Protein AF-A0A371QRD4-F1 (afdb_monomer)

Structure (mmCIF, N/CA/C/O backbone):
data_AF-A0A371QRD4-F1
#
_entry.id   AF-A0A371QRD4-F1
#
loop_
_atom_site.group_PDB
_atom_site.id
_atom_site.type_symbol
_atom_site.label_atom_id
_atom_site.label_alt_id
_atom_site.label_comp_id
_atom_site.label_asym_id
_atom_site.label_entity_id
_atom_site.label_seq_id
_atom_site.pdbx_PDB_ins_code
_atom_site.Cartn_x
_atom_site.Cartn_y
_atom_site.Cartn_z
_atom_site.occupancy
_atom_site.B_iso_or_equiv
_atom_site.auth_seq_id
_atom_site.auth_comp_id
_atom_site.auth_asym_id
_atom_site.auth_atom_id
_atom_site.pdbx_PDB_model_num
ATOM 1 N N . MET A 1 1 ? 21.945 -6.030 -20.773 1.00 72.00 1 MET A N 1
ATOM 2 C CA . MET A 1 1 ? 20.749 -6.867 -20.997 1.00 72.00 1 MET A CA 1
ATOM 3 C C . MET A 1 1 ? 20.596 -7.036 -22.496 1.00 72.00 1 MET A C 1
ATOM 5 O O . MET A 1 1 ? 20.700 -6.030 -23.189 1.00 72.00 1 MET A O 1
ATOM 9 N N . ASN A 1 2 ? 20.490 -8.262 -23.012 1.00 86.88 2 ASN A N 1
ATOM 10 C CA . ASN A 1 2 ? 20.326 -8.454 -24.458 1.00 86.88 2 ASN A CA 1
ATOM 11 C C . ASN A 1 2 ? 18.841 -8.265 -24.857 1.00 86.88 2 ASN A C 1
ATOM 13 O O . ASN A 1 2 ? 17.959 -8.177 -23.997 1.00 86.88 2 ASN A O 1
ATOM 17 N N . LYS A 1 3 ? 18.553 -8.174 -26.162 1.00 85.31 3 LYS A N 1
ATOM 18 C CA . LYS A 1 3 ? 17.186 -7.951 -26.671 1.00 85.31 3 LYS A CA 1
ATOM 19 C C . LYS A 1 3 ? 16.201 -9.031 -26.198 1.00 85.31 3 LYS A C 1
ATOM 21 O O . LYS A 1 3 ? 15.113 -8.702 -25.741 1.00 85.31 3 LYS A O 1
ATOM 26 N N . ARG A 1 4 ? 16.622 -10.298 -26.223 1.00 89.94 4 ARG A N 1
ATOM 27 C CA . ARG A 1 4 ? 15.812 -11.450 -25.804 1.00 89.94 4 ARG A CA 1
ATOM 28 C C . ARG A 1 4 ? 15.447 -11.393 -24.318 1.00 89.94 4 ARG A C 1
ATOM 30 O O . ARG A 1 4 ? 14.310 -11.674 -23.961 1.00 89.94 4 ARG A O 1
ATOM 37 N N . ASP A 1 5 ? 16.388 -11.013 -23.455 1.00 89.00 5 ASP A N 1
ATOM 38 C CA . ASP A 1 5 ? 16.132 -10.854 -22.017 1.00 89.00 5 ASP A CA 1
ATOM 39 C C . ASP A 1 5 ? 15.062 -9.781 -21.774 1.00 89.00 5 ASP A C 1
ATOM 41 O O . ASP A 1 5 ? 14.156 -9.967 -20.965 1.00 89.00 5 ASP A O 1
ATOM 45 N N . THR A 1 6 ? 15.145 -8.677 -22.521 1.00 86.62 6 THR A N 1
ATOM 46 C CA . THR A 1 6 ? 14.192 -7.562 -22.435 1.00 86.62 6 THR A CA 1
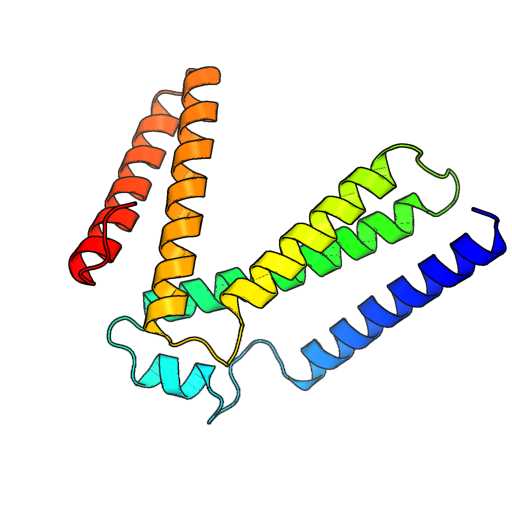ATOM 47 C C . THR A 1 6 ? 12.793 -8.000 -22.871 1.00 86.62 6 THR A C 1
ATOM 49 O O . THR A 1 6 ? 11.821 -7.731 -22.171 1.00 86.62 6 THR A O 1
ATOM 52 N N . GLU A 1 7 ? 12.688 -8.734 -23.981 1.00 90.44 7 GLU A N 1
ATOM 53 C CA . GLU A 1 7 ? 11.423 -9.293 -24.479 1.00 90.44 7 GLU A CA 1
ATOM 54 C C . GLU A 1 7 ? 10.793 -10.271 -23.477 1.00 90.44 7 GLU A C 1
ATOM 56 O O . GLU A 1 7 ? 9.594 -10.193 -23.207 1.00 90.44 7 GLU A O 1
ATOM 61 N N . ASN A 1 8 ? 11.601 -11.141 -22.862 1.00 93.00 8 ASN A N 1
ATOM 62 C CA . ASN A 1 8 ? 11.132 -12.067 -21.830 1.00 93.00 8 ASN A CA 1
ATOM 63 C C . ASN A 1 8 ? 10.593 -11.327 -20.598 1.00 93.00 8 ASN A C 1
ATOM 65 O O . ASN A 1 8 ? 9.547 -11.698 -20.068 1.00 93.00 8 ASN A O 1
ATOM 69 N N . ILE A 1 9 ? 11.292 -10.279 -20.145 1.00 91.19 9 ILE A N 1
ATOM 70 C CA . ILE A 1 9 ? 10.862 -9.459 -19.005 1.00 91.19 9 ILE A CA 1
ATOM 71 C C . ILE A 1 9 ? 9.545 -8.755 -19.325 1.00 91.19 9 ILE A C 1
ATOM 73 O O . ILE A 1 9 ? 8.613 -8.823 -18.529 1.00 91.19 9 ILE A O 1
ATOM 77 N N . VAL A 1 10 ? 9.442 -8.118 -20.494 1.00 92.00 10 VAL A N 1
ATOM 78 C CA . VAL A 1 10 ? 8.215 -7.433 -20.926 1.00 92.00 10 VAL A CA 1
ATOM 79 C C . VAL A 1 10 ? 7.040 -8.409 -20.980 1.00 92.00 10 VAL A C 1
ATOM 81 O O . VAL A 1 10 ? 5.998 -8.118 -20.401 1.00 92.00 10 VAL A O 1
ATOM 84 N N . SER A 1 11 ? 7.223 -9.588 -21.578 1.00 93.94 11 SER A N 1
ATOM 85 C CA . SER A 1 11 ? 6.173 -10.609 -21.646 1.00 93.94 11 SER A CA 1
ATOM 86 C C . SER A 1 11 ? 5.754 -11.114 -20.261 1.00 93.94 11 SER A C 1
ATOM 88 O O . SER A 1 11 ? 4.563 -11.281 -19.996 1.00 93.94 11 SER A O 1
ATOM 90 N N . ALA A 1 12 ? 6.709 -11.318 -19.347 1.00 93.75 12 ALA A N 1
ATOM 91 C CA . ALA A 1 12 ? 6.409 -11.721 -17.975 1.00 93.75 12 ALA A CA 1
ATOM 92 C C . ALA A 1 12 ? 5.608 -10.647 -17.221 1.00 93.75 12 ALA A C 1
ATOM 94 O O . ALA A 1 12 ? 4.682 -10.977 -16.480 1.00 93.75 12 ALA A O 1
ATOM 95 N N . ILE A 1 13 ? 5.943 -9.371 -17.431 1.00 93.00 13 ILE A N 1
ATOM 96 C CA . ILE A 1 13 ? 5.229 -8.237 -16.842 1.00 93.00 13 ILE A CA 1
ATOM 97 C C . ILE A 1 13 ? 3.800 -8.149 -17.382 1.00 93.00 13 ILE A C 1
ATOM 99 O O . ILE A 1 13 ? 2.865 -8.031 -16.596 1.00 93.00 13 ILE A O 1
ATOM 103 N N . GLU A 1 14 ? 3.627 -8.221 -18.700 1.00 92.06 14 GLU A N 1
ATOM 104 C CA . GLU A 1 14 ? 2.309 -8.165 -19.344 1.00 92.06 14 GLU A CA 1
ATOM 105 C C . GLU A 1 14 ? 1.413 -9.310 -18.853 1.00 92.06 14 GLU A C 1
ATOM 107 O O . GLU A 1 14 ? 0.300 -9.066 -18.401 1.00 92.06 14 GLU A O 1
ATOM 112 N N . ASN A 1 15 ? 1.946 -10.533 -18.776 1.00 94.19 15 ASN A N 1
ATOM 113 C CA . ASN A 1 15 ? 1.232 -11.687 -18.222 1.00 94.19 15 ASN A CA 1
ATOM 114 C C . ASN A 1 15 ? 0.833 -11.483 -16.748 1.00 94.19 15 ASN A C 1
ATOM 116 O O . ASN A 1 15 ? -0.275 -11.832 -16.344 1.00 94.19 15 ASN A O 1
ATOM 120 N N . LEU A 1 16 ? 1.719 -10.903 -15.930 1.00 91.00 16 LEU A N 1
ATOM 121 C CA . LEU A 1 16 ? 1.404 -10.594 -14.535 1.00 91.00 16 LEU A CA 1
ATOM 122 C C . LEU A 1 16 ? 0.272 -9.561 -14.423 1.00 91.00 16 LEU A C 1
ATOM 124 O O . LEU A 1 16 ? -0.607 -9.723 -13.575 1.00 91.00 16 LEU A O 1
ATOM 128 N N . ILE A 1 17 ? 0.278 -8.528 -15.269 1.00 90.25 17 ILE A N 1
ATOM 129 C CA . ILE A 1 17 ? -0.778 -7.508 -15.319 1.00 90.25 17 ILE A CA 1
ATOM 130 C C . ILE A 1 17 ? -2.111 -8.151 -15.715 1.00 90.25 17 ILE A C 1
ATOM 132 O O . ILE A 1 17 ? -3.098 -7.979 -14.999 1.00 90.25 17 ILE A O 1
ATOM 136 N N . ASP A 1 18 ? -2.124 -8.948 -16.784 1.00 91.06 18 ASP A N 1
ATOM 137 C CA . ASP A 1 18 ? -3.331 -9.611 -17.285 1.00 91.06 18 ASP A CA 1
ATOM 138 C C . ASP A 1 18 ? -3.945 -10.530 -16.220 1.00 91.06 18 ASP A C 1
ATOM 140 O O . ASP A 1 18 ? -5.121 -10.398 -15.875 1.00 91.06 18 ASP A O 1
ATOM 144 N N . LYS A 1 19 ? -3.128 -11.390 -15.597 1.00 91.31 19 LYS A N 1
ATOM 145 C CA . LYS A 1 19 ? -3.578 -12.286 -14.517 1.00 91.31 19 LYS A CA 1
ATOM 146 C C . LYS A 1 19 ? -4.065 -11.542 -13.279 1.00 91.31 19 LYS A C 1
ATOM 148 O O . LYS A 1 19 ? -4.985 -12.004 -12.604 1.00 91.31 19 LYS A O 1
ATOM 153 N N . SER A 1 20 ? -3.456 -10.401 -12.961 1.00 87.44 20 SER A N 1
ATOM 154 C CA . SER A 1 20 ? -3.921 -9.555 -11.858 1.00 87.44 20 SER A CA 1
ATOM 155 C C . SER A 1 20 ? -5.303 -8.978 -12.172 1.00 87.44 20 SER A C 1
ATOM 157 O O . SER A 1 20 ? -6.189 -9.010 -11.318 1.00 87.44 20 SER A O 1
ATOM 159 N N . GLY A 1 21 ? -5.519 -8.532 -13.414 1.00 88.12 21 GLY A N 1
ATOM 160 C CA . GLY A 1 21 ? -6.820 -8.077 -13.903 1.00 88.12 21 GLY A CA 1
ATOM 161 C C . GLY A 1 21 ? -7.888 -9.172 -13.856 1.00 88.12 21 GLY A C 1
ATOM 162 O O . GLY A 1 21 ? -8.990 -8.934 -13.363 1.00 88.12 21 GLY A O 1
ATOM 163 N N . GLU A 1 22 ? -7.563 -10.392 -14.289 1.00 91.38 22 GLU A N 1
ATOM 164 C CA . GLU A 1 22 ? -8.457 -11.553 -14.180 1.00 91.38 22 GLU A CA 1
ATOM 165 C C . GLU A 1 22 ? -8.870 -11.820 -12.729 1.00 91.38 22 GLU A C 1
ATOM 167 O O . GLU A 1 22 ? -10.056 -11.977 -12.435 1.00 91.38 22 GLU A O 1
ATOM 172 N N . LEU A 1 23 ? -7.909 -11.816 -11.801 1.00 87.00 23 LEU A N 1
ATOM 173 C CA . LEU A 1 23 ? -8.176 -12.061 -10.386 1.00 87.00 23 LEU A CA 1
ATOM 174 C C . LEU A 1 23 ? -9.091 -10.985 -9.785 1.00 87.00 23 LEU A C 1
ATOM 176 O O . LEU A 1 23 ? -10.042 -11.316 -9.070 1.00 87.00 23 LEU A O 1
ATOM 180 N N . ILE A 1 24 ? -8.856 -9.711 -10.111 1.00 86.12 24 ILE A N 1
ATOM 181 C CA . ILE A 1 24 ? -9.716 -8.597 -9.685 1.00 86.12 24 ILE A CA 1
ATOM 182 C C . ILE A 1 24 ? -11.130 -8.761 -10.257 1.00 86.12 24 ILE A C 1
ATOM 184 O O . ILE A 1 24 ? -12.106 -8.625 -9.520 1.00 86.12 24 ILE A O 1
ATOM 188 N N . ASN A 1 25 ? -11.261 -9.128 -11.534 1.00 88.19 25 ASN A N 1
ATOM 189 C CA . ASN A 1 25 ? -12.560 -9.334 -12.177 1.00 88.19 25 ASN A CA 1
ATOM 190 C C . ASN A 1 25 ? -13.345 -10.508 -11.565 1.00 88.19 25 ASN A C 1
ATOM 192 O O . ASN A 1 25 ? -14.559 -10.412 -11.396 1.00 88.19 25 ASN A O 1
ATOM 196 N N . ILE A 1 26 ? -12.669 -11.601 -11.190 1.00 89.25 26 ILE A N 1
ATOM 197 C CA . ILE A 1 26 ? -13.299 -12.781 -10.570 1.00 89.25 26 ILE A CA 1
ATOM 198 C C . ILE A 1 26 ? -13.784 -12.481 -9.146 1.00 89.25 26 ILE A C 1
ATOM 200 O O . ILE A 1 26 ? -14.816 -12.998 -8.704 1.00 89.25 26 ILE A O 1
ATOM 204 N N . HIS A 1 27 ? -13.019 -11.704 -8.379 1.00 85.50 27 HIS A N 1
ATOM 205 C CA . HIS A 1 27 ? -13.306 -11.479 -6.962 1.00 85.50 27 HIS A CA 1
ATOM 206 C C . HIS A 1 27 ? -14.101 -10.198 -6.688 1.00 85.50 27 HIS A C 1
ATOM 208 O O . HIS A 1 27 ? -14.769 -10.133 -5.655 1.00 85.50 27 HIS A O 1
ATOM 214 N N . GLY A 1 28 ? -14.096 -9.243 -7.619 1.00 84.69 28 GLY A N 1
ATOM 215 C CA . GLY A 1 28 ? -14.707 -7.930 -7.463 1.00 84.69 28 GLY A CA 1
ATOM 216 C C . GLY A 1 28 ? -13.960 -7.037 -6.467 1.00 84.69 28 GLY A C 1
ATOM 217 O O . GLY A 1 28 ? -12.953 -7.416 -5.874 1.00 84.69 28 GLY A O 1
ATOM 218 N N . VAL A 1 29 ? -14.486 -5.827 -6.272 1.00 78.31 29 VAL A N 1
ATOM 219 C CA . VAL A 1 29 ? -13.912 -4.802 -5.374 1.00 78.31 29 VAL A CA 1
ATOM 220 C C . VAL A 1 29 ? -14.407 -4.894 -3.928 1.00 78.31 29 VAL A C 1
ATOM 222 O O . VAL A 1 29 ? -13.860 -4.247 -3.039 1.00 78.31 29 VAL A O 1
ATOM 225 N N . ASN A 1 30 ? -15.456 -5.677 -3.679 1.00 83.44 30 ASN A N 1
ATOM 226 C CA . ASN A 1 30 ? -16.066 -5.790 -2.359 1.00 83.44 30 ASN A CA 1
ATOM 227 C C . ASN A 1 30 ? -15.558 -7.029 -1.622 1.00 83.44 30 ASN A C 1
ATOM 229 O O . ASN A 1 30 ? -15.370 -8.091 -2.214 1.00 83.44 30 ASN A O 1
ATOM 233 N N . SER A 1 31 ? -15.411 -6.906 -0.302 1.00 85.81 31 SER A N 1
ATOM 234 C CA . SER A 1 31 ? -15.125 -8.041 0.575 1.00 85.81 31 SER A CA 1
ATOM 235 C C . SER A 1 31 ? -16.159 -9.150 0.371 1.00 85.81 31 SER A C 1
ATOM 237 O O . SER A 1 31 ? -17.364 -8.909 0.459 1.00 85.81 31 SER A O 1
ATOM 239 N N . LYS A 1 32 ? -15.689 -10.376 0.120 1.00 89.75 32 LYS A N 1
ATOM 240 C CA . LYS A 1 32 ? -16.567 -11.549 0.041 1.00 89.75 32 LYS A CA 1
ATOM 241 C C . LYS A 1 32 ? -17.153 -11.857 1.429 1.00 89.75 32 LYS A C 1
ATOM 243 O O . LYS A 1 32 ? -16.400 -11.811 2.404 1.00 89.75 32 LYS A O 1
ATOM 248 N N . PRO A 1 33 ? -18.445 -12.217 1.542 1.00 90.94 33 PRO A N 1
ATOM 249 C CA . PRO A 1 33 ? -19.033 -12.612 2.819 1.00 90.94 33 PRO A CA 1
ATOM 250 C C . PRO A 1 33 ? -18.212 -13.705 3.510 1.00 90.94 33 PRO A C 1
ATOM 252 O O . PRO A 1 33 ? -17.808 -14.684 2.882 1.00 90.94 33 PRO A O 1
ATOM 255 N N . GLY A 1 34 ? -17.938 -13.521 4.802 1.00 90.69 34 GLY A N 1
ATOM 256 C CA . GLY A 1 34 ? -17.149 -14.463 5.600 1.00 90.69 34 GLY A CA 1
ATOM 257 C C . GLY A 1 34 ? -15.628 -14.374 5.421 1.00 90.69 34 GLY A C 1
ATOM 258 O O . GLY A 1 34 ? -14.911 -15.106 6.112 1.00 90.69 34 GLY A O 1
ATOM 259 N N . SER A 1 35 ? -15.121 -13.477 4.563 1.00 92.88 35 SER A N 1
ATOM 260 C CA . SER A 1 35 ? -13.689 -13.160 4.498 1.00 92.88 35 SER A CA 1
ATOM 261 C C . SER A 1 35 ? -13.186 -12.564 5.819 1.00 92.88 35 SER A C 1
ATOM 263 O O . SER A 1 35 ? -13.968 -12.079 6.641 1.00 92.88 35 SER A O 1
ATOM 265 N N . ILE A 1 36 ? -11.862 -12.554 6.004 1.00 93.81 36 ILE A N 1
ATOM 266 C CA . ILE A 1 36 ? -11.216 -11.874 7.139 1.00 93.81 36 ILE A CA 1
ATOM 267 C C . ILE A 1 36 ? -11.647 -10.404 7.175 1.00 93.81 36 ILE A C 1
ATOM 269 O O . ILE A 1 36 ? -12.158 -9.941 8.189 1.00 93.81 36 ILE A O 1
ATOM 273 N N . SER A 1 37 ? -11.559 -9.707 6.039 1.00 93.12 37 SER A N 1
ATOM 274 C CA . SER A 1 37 ? -11.965 -8.305 5.933 1.00 93.12 37 SER A CA 1
ATOM 275 C C . SER A 1 37 ? -13.442 -8.068 6.269 1.00 93.12 37 SER A C 1
ATOM 277 O O . SER A 1 37 ? -13.746 -7.069 6.911 1.00 93.12 37 SER A O 1
ATOM 279 N N . SER A 1 38 ? -14.360 -8.970 5.892 1.00 94.44 38 SER A N 1
ATOM 280 C CA . SER A 1 38 ? -15.785 -8.875 6.263 1.00 94.44 38 SER A CA 1
ATOM 281 C C . SER A 1 38 ? -15.957 -8.965 7.777 1.00 94.44 38 SER A C 1
ATOM 283 O O . SER A 1 38 ? -16.547 -8.081 8.391 1.00 94.44 38 SER A O 1
ATOM 285 N N . LYS A 1 39 ? -15.361 -9.993 8.392 1.00 95.25 39 LYS A N 1
ATOM 286 C CA . LYS A 1 39 ? -15.460 -10.242 9.837 1.00 95.25 39 LYS A CA 1
ATOM 287 C C . LYS A 1 39 ? -14.847 -9.113 10.657 1.00 95.25 39 LYS A C 1
ATOM 289 O O . LYS A 1 39 ? -15.434 -8.680 11.645 1.00 95.25 39 LYS A O 1
ATOM 294 N N . GLU A 1 40 ? -13.679 -8.622 10.253 1.00 95.69 40 GLU A N 1
ATOM 295 C CA . GLU A 1 40 ? -13.043 -7.490 10.923 1.00 95.69 40 GLU A CA 1
ATOM 296 C C . GLU A 1 40 ? -13.896 -6.216 10.790 1.00 95.69 40 GLU A C 1
ATOM 298 O O . GLU A 1 40 ? -14.070 -5.500 11.769 1.00 95.69 40 GLU A O 1
ATOM 303 N N . LEU A 1 41 ? -14.483 -5.937 9.618 1.00 94.62 41 LEU A N 1
ATOM 304 C CA . LEU A 1 41 ? -15.338 -4.756 9.422 1.00 94.62 41 LEU A CA 1
ATOM 305 C C . LEU A 1 41 ? -16.644 -4.806 10.227 1.00 94.62 41 LEU A C 1
ATOM 307 O O . LEU A 1 41 ? -17.157 -3.752 10.594 1.00 94.62 41 LEU A O 1
ATOM 311 N N . GLU A 1 42 ? -17.172 -5.996 10.502 1.00 94.94 42 GLU A N 1
ATOM 312 C CA . GLU A 1 42 ? -18.374 -6.184 11.323 1.00 94.94 42 GLU A CA 1
ATOM 313 C C . GLU A 1 42 ? -18.093 -6.043 12.826 1.00 94.94 42 GLU A C 1
ATOM 315 O O . GLU A 1 42 ? -18.951 -5.578 13.574 1.00 94.94 42 GLU A O 1
ATOM 320 N N . THR A 1 43 ? -16.902 -6.443 13.277 1.00 95.06 43 THR A N 1
ATOM 321 C CA . THR A 1 43 ? -16.595 -6.597 14.711 1.00 95.06 43 THR A CA 1
ATOM 322 C C . THR A 1 43 ? -15.707 -5.496 15.280 1.00 95.06 43 THR A C 1
ATOM 324 O O . THR A 1 43 ? -15.720 -5.253 16.487 1.00 95.06 43 THR A O 1
ATOM 327 N N . PHE A 1 44 ? -14.928 -4.812 14.444 1.00 96.19 44 PHE A N 1
ATOM 328 C CA . PHE A 1 44 ? -13.968 -3.822 14.909 1.00 96.19 44 PHE A CA 1
ATOM 329 C C . PHE A 1 44 ? -14.653 -2.527 15.362 1.00 96.19 44 PHE A C 1
ATOM 331 O O . PHE A 1 44 ? -15.495 -1.977 14.659 1.00 96.19 44 PHE A O 1
ATOM 338 N N . GLN A 1 45 ? -14.231 -1.975 16.507 1.00 95.06 45 GLN A N 1
ATOM 339 C CA . GLN A 1 45 ? -14.860 -0.807 17.146 1.00 95.06 45 GLN A CA 1
ATOM 340 C C . GLN A 1 45 ? -14.932 0.438 16.239 1.00 95.06 45 GLN A C 1
ATOM 342 O O . GLN A 1 45 ? -15.824 1.274 16.385 1.00 95.06 45 GLN A O 1
ATOM 347 N N . ARG A 1 46 ? -13.988 0.588 15.299 1.00 94.19 46 ARG A N 1
ATOM 348 C CA . ARG A 1 46 ? -13.920 1.722 14.361 1.00 94.19 46 ARG A CA 1
ATOM 349 C C . ARG A 1 46 ? -13.913 1.240 12.906 1.00 94.19 46 ARG A C 1
ATOM 351 O O . ARG A 1 46 ? -12.880 1.351 12.236 1.00 94.19 46 ARG A O 1
ATOM 358 N N . PRO A 1 47 ? -15.046 0.754 12.375 1.00 94.12 47 PRO A N 1
ATOM 359 C CA . PRO A 1 47 ? -15.094 0.113 11.059 1.00 94.12 47 PRO A CA 1
ATOM 360 C C . PRO A 1 47 ? -14.686 1.059 9.921 1.00 94.12 47 PRO A C 1
ATOM 362 O O . PRO A 1 47 ? -14.089 0.626 8.941 1.00 94.12 47 PRO A O 1
ATOM 365 N N . LEU A 1 48 ? -14.911 2.372 10.062 1.00 95.12 48 LEU A N 1
ATOM 366 C CA . LEU A 1 48 ? -14.458 3.369 9.083 1.00 95.12 48 LEU A CA 1
ATOM 367 C C . LEU A 1 48 ? -12.928 3.514 9.030 1.00 95.12 48 LEU A C 1
ATOM 369 O O . LEU A 1 48 ? -12.366 3.667 7.943 1.00 95.12 48 LEU A O 1
ATOM 373 N N . SER A 1 49 ? -12.244 3.449 10.179 1.00 95.88 49 SER A N 1
ATOM 374 C CA . SER A 1 49 ? -10.775 3.485 10.226 1.00 95.88 49 SER A CA 1
ATOM 375 C C . SER A 1 49 ? -10.189 2.241 9.565 1.00 95.88 49 SER A C 1
ATOM 377 O O . SER A 1 49 ? -9.260 2.340 8.767 1.00 95.88 49 SER A O 1
ATOM 379 N N . LEU A 1 50 ? -10.780 1.078 9.842 1.00 96.56 50 LEU A N 1
ATOM 380 C CA . LEU A 1 50 ? -10.376 -0.184 9.236 1.00 96.56 50 LEU A CA 1
ATOM 381 C C . LEU A 1 50 ? -10.656 -0.216 7.728 1.00 96.56 50 LEU A C 1
ATOM 383 O O . LEU A 1 50 ? -9.783 -0.595 6.951 1.00 96.56 50 LEU A O 1
ATOM 387 N N . LYS A 1 51 ? -11.829 0.261 7.293 1.00 95.88 51 LYS A N 1
ATOM 388 C CA . LYS A 1 51 ? -12.156 0.417 5.870 1.00 95.88 51 LYS A CA 1
ATOM 389 C C . LYS A 1 51 ? -11.134 1.305 5.165 1.00 95.88 51 LYS A C 1
ATOM 391 O O . LYS A 1 51 ? -10.679 0.954 4.086 1.00 95.88 51 LYS A O 1
ATOM 396 N N . THR A 1 52 ? -10.727 2.407 5.798 1.00 96.38 52 THR A N 1
ATOM 397 C CA . THR A 1 52 ? -9.673 3.288 5.270 1.00 96.38 52 THR A CA 1
ATOM 398 C C . THR A 1 52 ? -8.348 2.541 5.108 1.00 96.38 52 THR A C 1
ATOM 400 O O . THR A 1 52 ? -7.698 2.693 4.078 1.00 96.38 52 THR A O 1
ATOM 403 N N . ALA A 1 53 ? -7.960 1.711 6.081 1.00 97.00 53 ALA A N 1
ATOM 404 C CA . ALA A 1 53 ? -6.730 0.925 6.010 1.00 97.00 53 ALA A CA 1
ATOM 405 C C . ALA A 1 53 ? -6.758 -0.107 4.866 1.00 97.00 53 ALA A C 1
ATOM 407 O O . ALA A 1 53 ? -5.788 -0.218 4.117 1.00 97.00 53 ALA A O 1
ATOM 408 N N . TYR A 1 54 ? -7.884 -0.805 4.678 1.00 96.44 54 TYR A N 1
ATOM 409 C CA . TYR A 1 54 ? -8.076 -1.704 3.534 1.00 96.44 54 TYR A CA 1
ATOM 410 C C . TYR A 1 54 ? -8.044 -0.955 2.202 1.00 96.44 54 TYR A C 1
ATOM 412 O O . TYR A 1 54 ? -7.319 -1.356 1.295 1.00 96.44 54 TYR A O 1
ATOM 420 N N . SER A 1 55 ? -8.774 0.159 2.091 1.00 95.25 55 SER A N 1
ATOM 421 C CA . SER A 1 55 ? -8.762 0.997 0.889 1.00 95.25 55 SER A CA 1
ATOM 422 C C . SER A 1 55 ? -7.352 1.470 0.547 1.00 95.25 55 SER A C 1
ATOM 424 O O . SER A 1 55 ? -6.954 1.385 -0.605 1.00 95.25 55 SER A O 1
ATOM 426 N N . GLN A 1 56 ? -6.569 1.888 1.542 1.00 96.62 56 GLN A N 1
ATOM 427 C CA . GLN A 1 56 ? -5.179 2.288 1.346 1.00 96.62 56 GLN A CA 1
ATOM 428 C C . GLN A 1 56 ? -4.311 1.139 0.809 1.00 96.62 56 GLN A C 1
ATOM 430 O O . GLN A 1 56 ? -3.535 1.344 -0.121 1.00 96.62 56 GLN A O 1
ATOM 435 N N . GLY A 1 57 ? -4.456 -0.069 1.362 1.00 96.06 57 GLY A N 1
ATOM 436 C CA . GLY A 1 57 ? -3.768 -1.257 0.858 1.00 96.06 57 GLY A CA 1
ATOM 437 C C . GLY A 1 57 ? -4.130 -1.570 -0.596 1.00 96.06 57 GLY A C 1
ATOM 438 O O . GLY A 1 57 ? -3.241 -1.809 -1.408 1.00 96.06 57 GLY A O 1
ATOM 439 N N . HIS A 1 58 ? -5.418 -1.503 -0.946 1.00 93.56 58 HIS A N 1
ATOM 440 C CA . HIS A 1 58 ? -5.884 -1.698 -2.322 1.00 93.56 58 HIS A CA 1
ATOM 441 C C . HIS A 1 58 ? -5.361 -0.624 -3.278 1.00 93.56 58 HIS A C 1
ATOM 443 O O . HIS A 1 58 ? -4.879 -0.967 -4.353 1.00 93.56 58 HIS A O 1
ATOM 449 N N . THR A 1 59 ? -5.346 0.646 -2.865 1.00 94.69 59 THR A N 1
ATOM 450 C CA . THR A 1 59 ? -4.733 1.720 -3.656 1.00 94.69 59 THR A CA 1
ATOM 451 C C . THR A 1 59 ? -3.263 1.424 -3.954 1.00 94.69 59 THR A C 1
ATOM 453 O O . THR A 1 59 ? -2.812 1.673 -5.064 1.00 94.69 59 THR A O 1
ATOM 456 N N . PHE A 1 60 ? -2.498 0.841 -3.025 1.00 96.25 60 PHE A N 1
ATOM 457 C CA . PHE A 1 60 ? -1.114 0.457 -3.326 1.00 96.25 60 PHE A CA 1
ATOM 458 C C . PHE A 1 60 ? -0.995 -0.707 -4.313 1.00 96.25 60 PHE A C 1
ATOM 460 O O . PHE A 1 60 ? -0.032 -0.739 -5.076 1.00 96.25 60 PHE A O 1
ATOM 467 N N . VAL A 1 61 ? -1.961 -1.629 -4.350 1.00 93.56 61 VAL A N 1
ATOM 468 C CA . VAL A 1 61 ? -2.022 -2.662 -5.398 1.00 93.56 61 VAL A CA 1
ATOM 469 C C . VAL A 1 61 ? -2.266 -2.019 -6.765 1.00 93.56 61 VAL A C 1
ATOM 471 O O . VAL A 1 61 ? -1.569 -2.346 -7.723 1.00 93.56 61 VAL A O 1
ATOM 474 N N . GLU A 1 62 ? -3.201 -1.072 -6.850 1.00 91.44 62 GLU A N 1
ATOM 475 C CA . GLU A 1 62 ? -3.487 -0.325 -8.084 1.00 91.44 62 GLU A CA 1
ATOM 476 C C . GLU A 1 62 ? -2.260 0.468 -8.548 1.00 91.44 62 GLU A C 1
ATOM 478 O O . GLU A 1 62 ? -1.821 0.320 -9.687 1.00 91.44 62 GLU A O 1
ATOM 483 N N . VAL A 1 63 ? -1.628 1.222 -7.642 1.00 94.44 63 VAL A N 1
ATOM 484 C CA . VAL A 1 63 ? -0.399 1.970 -7.941 1.00 94.44 63 VAL A CA 1
ATOM 485 C C . VAL A 1 63 ? 0.720 1.026 -8.383 1.00 94.44 63 VAL A C 1
ATOM 487 O O . VAL A 1 63 ? 1.434 1.342 -9.330 1.00 94.44 63 VAL A O 1
ATOM 490 N N . ALA A 1 64 ? 0.878 -0.144 -7.757 1.00 94.56 64 ALA A N 1
ATOM 491 C CA . ALA A 1 64 ? 1.866 -1.127 -8.195 1.00 94.56 64 ALA A CA 1
ATOM 492 C C . ALA A 1 64 ? 1.606 -1.590 -9.637 1.00 94.56 64 ALA A C 1
ATOM 494 O O . ALA A 1 64 ? 2.551 -1.668 -10.422 1.00 94.56 64 ALA A O 1
ATOM 495 N N . CYS A 1 65 ? 0.345 -1.838 -10.005 1.00 92.25 65 CYS A N 1
ATOM 496 C CA . CYS A 1 65 ? -0.035 -2.212 -11.369 1.00 92.25 65 CYS A CA 1
ATOM 497 C C . CYS A 1 65 ? 0.245 -1.080 -12.368 1.00 92.25 65 CYS A C 1
ATOM 499 O O . CYS A 1 65 ? 0.850 -1.324 -13.413 1.00 92.25 65 CYS A O 1
ATOM 501 N N . ASP A 1 66 ? -0.111 0.161 -12.032 1.00 92.94 66 ASP A N 1
ATOM 502 C CA . ASP A 1 66 ? 0.161 1.336 -12.869 1.00 92.94 66 ASP A CA 1
ATOM 503 C C . ASP A 1 66 ? 1.660 1.544 -13.097 1.00 92.94 66 ASP A C 1
ATOM 505 O O . ASP A 1 66 ? 2.111 1.766 -14.225 1.00 92.94 66 ASP A O 1
ATOM 509 N N . GLN A 1 67 ? 2.460 1.420 -12.037 1.00 94.88 67 GLN A N 1
ATOM 510 C CA . GLN A 1 67 ? 3.915 1.549 -12.120 1.00 94.88 67 GLN A CA 1
ATOM 511 C C . GLN A 1 67 ? 4.548 0.391 -12.890 1.00 94.88 67 GLN A C 1
ATOM 513 O O . GLN A 1 67 ? 5.542 0.588 -13.588 1.00 94.88 67 GLN A O 1
ATOM 518 N N . LEU A 1 68 ? 3.959 -0.801 -12.821 1.00 94.50 68 LEU A N 1
ATOM 519 C CA . LEU A 1 68 ? 4.402 -1.966 -13.573 1.00 94.50 68 LEU A CA 1
ATOM 520 C C . LEU A 1 68 ? 4.086 -1.820 -15.075 1.00 94.50 68 LEU A C 1
ATOM 522 O O . LEU A 1 68 ? 4.935 -2.122 -15.916 1.00 94.50 68 LEU A O 1
ATOM 526 N N . MET A 1 69 ? 2.916 -1.269 -15.419 1.00 92.75 69 MET A N 1
ATOM 527 C CA . MET A 1 69 ? 2.575 -0.870 -16.791 1.00 92.75 69 MET A CA 1
ATOM 528 C C . MET A 1 69 ? 3.500 0.234 -17.314 1.00 92.75 69 MET A C 1
ATOM 530 O O . MET A 1 69 ? 3.911 0.201 -18.473 1.00 92.75 69 MET A O 1
ATOM 534 N N . ALA A 1 70 ? 3.844 1.219 -16.480 1.00 93.75 70 ALA A N 1
ATOM 535 C CA . ALA A 1 70 ? 4.813 2.245 -16.846 1.00 93.75 70 ALA A CA 1
ATOM 536 C C . ALA A 1 70 ? 6.195 1.620 -17.088 1.00 93.75 70 ALA A C 1
ATOM 538 O O . ALA A 1 70 ? 6.785 1.842 -18.144 1.00 93.75 70 ALA A O 1
ATOM 539 N N . PHE A 1 71 ? 6.665 0.767 -16.172 1.00 94.50 71 PHE A N 1
ATOM 540 C CA . PHE A 1 71 ? 7.937 0.053 -16.275 1.00 94.50 71 PHE A CA 1
ATOM 541 C C . PHE A 1 71 ? 8.057 -0.728 -17.589 1.00 94.50 71 PHE A C 1
ATOM 543 O O . PHE A 1 71 ? 9.053 -0.567 -18.293 1.00 94.50 71 PHE A O 1
ATOM 550 N N . SER A 1 72 ? 7.035 -1.494 -17.985 1.00 93.81 72 SER A N 1
ATOM 551 C CA . SER A 1 72 ? 7.078 -2.261 -19.241 1.00 93.81 72 SER A CA 1
ATOM 552 C C . SER A 1 72 ? 7.245 -1.367 -20.474 1.00 93.81 72 SER A C 1
ATOM 554 O O . SER A 1 72 ? 7.971 -1.724 -21.400 1.00 93.81 72 SER A O 1
ATOM 556 N N . ARG A 1 73 ? 6.648 -0.168 -20.474 1.00 92.88 73 ARG A N 1
ATOM 557 C CA . ARG A 1 73 ? 6.812 0.816 -21.557 1.00 92.88 73 ARG A CA 1
ATOM 558 C C . ARG A 1 73 ? 8.225 1.384 -21.611 1.00 92.88 73 ARG A C 1
ATOM 560 O O . ARG A 1 73 ? 8.738 1.582 -22.705 1.00 92.88 73 ARG A O 1
ATOM 567 N N . THR A 1 74 ? 8.873 1.596 -20.464 1.00 94.56 74 THR A N 1
ATOM 568 C CA . THR A 1 74 ? 10.260 2.105 -20.420 1.00 94.56 74 THR A CA 1
ATOM 569 C C . THR A 1 74 ? 11.293 1.134 -21.001 1.00 94.56 74 THR A C 1
ATOM 571 O O . THR A 1 74 ? 12.400 1.552 -21.341 1.00 94.56 74 THR A O 1
ATOM 574 N N . LEU A 1 75 ? 10.924 -0.145 -21.138 1.00 92.75 75 LEU A N 1
ATOM 575 C CA . LEU A 1 75 ? 11.749 -1.208 -21.714 1.00 92.75 75 LEU A CA 1
ATOM 576 C C . LEU A 1 75 ? 11.514 -1.414 -23.223 1.00 92.75 75 LEU A C 1
ATOM 578 O O . LEU A 1 75 ? 12.187 -2.246 -23.830 1.00 92.75 75 LEU A O 1
ATOM 582 N N . LYS A 1 76 ? 10.566 -0.688 -23.832 1.00 90.38 76 LYS A N 1
ATOM 583 C CA . LYS A 1 76 ? 10.281 -0.729 -25.276 1.00 90.38 76 LYS A CA 1
ATOM 584 C C . LYS A 1 76 ? 10.980 0.433 -25.980 1.00 90.38 76 LYS A C 1
ATOM 586 O O . LYS A 1 76 ? 11.184 1.486 -25.387 1.00 90.38 76 LYS A O 1
ATOM 591 N N . GLU A 1 77 ? 11.346 0.242 -27.246 1.00 87.81 77 GLU A N 1
ATOM 592 C CA . GLU A 1 77 ? 12.062 1.267 -28.012 1.00 87.81 77 GLU A CA 1
ATOM 593 C C . GLU A 1 77 ? 11.211 2.539 -28.221 1.00 87.81 77 GLU A C 1
ATOM 595 O O . GLU A 1 77 ? 10.051 2.420 -28.631 1.00 87.81 77 G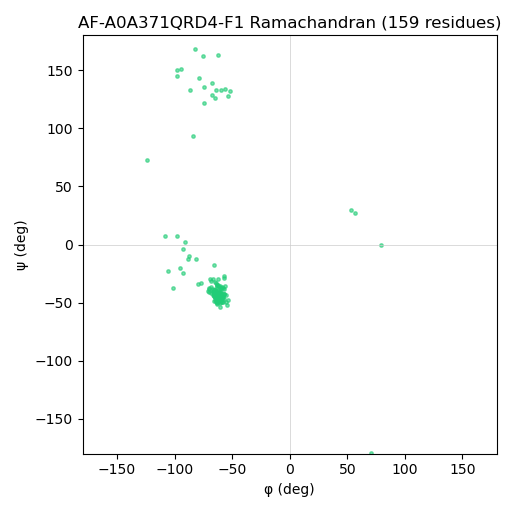LU A O 1
ATOM 600 N N . PRO A 1 78 ? 11.766 3.750 -27.988 1.00 91.00 78 PRO A N 1
ATOM 601 C CA . PRO A 1 78 ? 13.137 4.025 -27.539 1.00 91.00 78 PRO A CA 1
ATOM 602 C C . PRO A 1 78 ? 13.352 3.709 -26.048 1.00 91.00 78 PRO A C 1
ATOM 604 O O . PRO A 1 78 ? 12.693 4.294 -25.184 1.00 91.00 78 PRO A O 1
ATOM 607 N N . ILE A 1 79 ? 14.310 2.823 -25.744 1.00 88.75 79 ILE A N 1
ATOM 608 C CA . ILE A 1 79 ? 14.565 2.388 -24.361 1.00 88.75 79 ILE A CA 1
ATOM 609 C C . ILE A 1 79 ? 15.063 3.569 -23.522 1.00 88.75 79 ILE A C 1
ATOM 611 O O . ILE A 1 79 ? 16.053 4.230 -23.849 1.00 88.75 79 ILE A O 1
ATOM 615 N N . GLN A 1 80 ? 14.394 3.816 -22.397 1.00 92.44 80 GLN A N 1
ATOM 616 C CA . GLN A 1 80 ? 14.756 4.884 -21.470 1.00 92.44 80 GLN A CA 1
ATOM 617 C C . GLN A 1 80 ? 15.811 4.381 -20.478 1.00 92.44 80 GLN A C 1
ATOM 619 O O . GLN A 1 80 ? 15.661 3.317 -19.889 1.00 92.44 80 GLN A O 1
ATOM 624 N N . THR A 1 81 ? 16.883 5.141 -20.251 1.00 90.56 81 THR A N 1
ATOM 625 C CA . THR A 1 81 ? 18.012 4.682 -19.416 1.00 90.56 81 THR A CA 1
ATOM 626 C C . THR A 1 81 ? 17.760 4.808 -17.913 1.00 90.56 81 THR A C 1
ATOM 628 O O . THR A 1 81 ? 18.219 3.970 -17.143 1.00 90.56 81 THR A O 1
ATOM 631 N N . VAL A 1 82 ? 17.029 5.840 -17.482 1.00 93.50 82 VAL A N 1
ATOM 632 C CA . VAL A 1 82 ? 16.785 6.136 -16.054 1.00 93.50 82 VAL A CA 1
ATOM 633 C C . VAL A 1 82 ? 15.401 5.679 -15.599 1.00 93.50 82 VAL A C 1
ATOM 635 O O . VAL A 1 82 ? 15.245 5.167 -14.491 1.00 93.50 82 VAL A O 1
ATOM 638 N N . ALA A 1 83 ? 14.395 5.822 -16.461 1.00 94.25 83 ALA A N 1
ATOM 639 C CA . ALA A 1 83 ? 13.005 5.558 -16.107 1.00 94.25 83 ALA A CA 1
ATOM 640 C C . ALA A 1 83 ? 12.730 4.125 -15.598 1.00 94.25 83 ALA A C 1
ATOM 642 O O . ALA A 1 83 ? 11.995 4.006 -14.616 1.00 94.25 83 ALA A O 1
ATOM 643 N N . PRO A 1 84 ? 13.358 3.050 -16.131 1.00 92.38 84 PRO A N 1
ATOM 644 C CA . PRO A 1 84 ? 13.171 1.703 -15.594 1.00 92.38 84 PRO A CA 1
ATOM 645 C C . PRO A 1 84 ? 13.560 1.585 -14.111 1.00 92.38 84 PRO A C 1
ATOM 647 O O . PRO A 1 84 ? 12.892 0.898 -13.337 1.00 92.38 84 PRO A O 1
ATOM 650 N N . PHE A 1 85 ? 14.607 2.293 -13.675 1.00 91.75 85 PHE A N 1
ATOM 651 C CA . PHE A 1 85 ? 15.030 2.296 -12.271 1.00 91.75 85 PHE A CA 1
ATOM 652 C C . PHE A 1 85 ? 14.024 3.029 -11.383 1.00 91.75 85 PHE A C 1
ATOM 654 O O . PHE A 1 85 ? 13.692 2.555 -10.298 1.00 91.75 85 PHE A O 1
ATOM 661 N N . THR A 1 86 ? 13.495 4.159 -11.853 1.00 93.62 86 THR A N 1
ATOM 662 C CA . THR A 1 86 ? 12.465 4.909 -11.126 1.00 93.62 86 THR A CA 1
ATOM 663 C C . THR A 1 86 ? 11.182 4.090 -10.987 1.00 93.62 86 THR A C 1
ATOM 665 O O . THR A 1 86 ? 10.687 3.925 -9.874 1.00 93.62 86 THR A O 1
ATOM 668 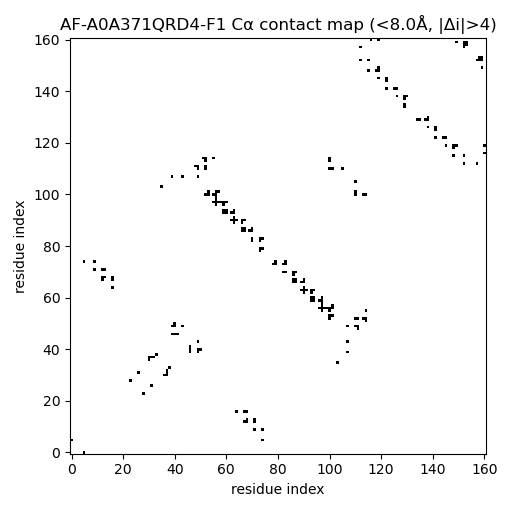N N . CYS A 1 87 ? 10.683 3.515 -12.085 1.00 94.81 87 CYS A N 1
ATOM 669 C CA . CYS A 1 87 ? 9.457 2.721 -12.066 1.00 94.81 87 CYS A CA 1
ATOM 670 C C . CYS A 1 87 ? 9.614 1.441 -11.235 1.00 94.81 87 CYS A C 1
ATOM 672 O O . CYS A 1 87 ? 8.736 1.132 -10.435 1.00 94.81 87 CYS A O 1
ATOM 674 N N . SER A 1 88 ? 10.736 0.721 -11.352 1.00 93.06 88 SER A N 1
ATOM 675 C CA . SER A 1 88 ? 10.951 -0.508 -10.568 1.00 93.06 88 SER A CA 1
ATOM 676 C C . SER A 1 88 ? 10.977 -0.243 -9.060 1.00 93.06 88 SER A C 1
ATOM 678 O O . SER A 1 88 ? 10.363 -0.995 -8.301 1.00 93.06 88 SER A O 1
ATOM 680 N N . ARG A 1 89 ? 11.589 0.863 -8.613 1.00 95.69 89 ARG A N 1
ATOM 681 C CA . ARG A 1 89 ? 11.508 1.293 -7.211 1.00 95.69 89 ARG A CA 1
ATOM 682 C C . ARG A 1 89 ? 10.057 1.529 -6.784 1.00 95.69 89 ARG A C 1
ATOM 684 O O . ARG A 1 89 ? 9.649 1.014 -5.746 1.00 95.69 89 ARG A O 1
ATOM 691 N N . SER A 1 90 ? 9.285 2.279 -7.570 1.00 95.38 90 SER A N 1
ATOM 692 C CA . SER A 1 90 ? 7.886 2.582 -7.247 1.00 95.38 90 SER A CA 1
ATOM 693 C C . SER A 1 90 ? 7.001 1.333 -7.206 1.00 95.38 90 SER A C 1
ATOM 695 O O . SER A 1 90 ? 6.133 1.243 -6.337 1.00 95.38 90 SER A O 1
ATOM 697 N N . VAL A 1 91 ? 7.246 0.347 -8.079 1.00 95.50 91 VAL A N 1
ATOM 698 C CA . VAL A 1 91 ? 6.585 -0.969 -8.025 1.00 95.50 91 VAL A CA 1
ATOM 699 C C . VAL A 1 91 ? 6.895 -1.667 -6.701 1.00 95.50 91 VAL A C 1
ATOM 701 O O . VAL A 1 91 ? 5.975 -2.048 -5.983 1.00 95.50 91 VAL A O 1
ATOM 704 N N . LEU A 1 92 ? 8.178 -1.807 -6.348 1.00 96.44 92 LEU A N 1
ATOM 705 C CA . LEU A 1 92 ? 8.593 -2.515 -5.131 1.00 96.44 92 LEU A CA 1
ATOM 706 C C . LEU A 1 92 ? 8.070 -1.845 -3.856 1.00 96.44 92 LEU A C 1
ATOM 708 O O . LEU A 1 92 ? 7.611 -2.535 -2.946 1.00 96.44 92 LEU A O 1
ATOM 712 N N . GLU A 1 93 ? 8.113 -0.515 -3.797 1.00 97.12 93 GLU A N 1
ATOM 713 C CA . GLU A 1 93 ? 7.604 0.270 -2.670 1.00 97.12 93 GLU A CA 1
ATOM 714 C C . GLU A 1 93 ? 6.090 0.077 -2.504 1.00 97.12 93 GLU A C 1
ATOM 716 O O . GLU A 1 93 ? 5.622 -0.252 -1.413 1.00 97.12 93 GLU A O 1
ATOM 721 N N . SER A 1 94 ? 5.334 0.162 -3.602 1.00 96.94 94 SER A N 1
ATOM 722 C CA . SER A 1 94 ? 3.877 -0.017 -3.584 1.00 96.94 94 SER A CA 1
ATOM 723 C C . SER A 1 94 ? 3.484 -1.451 -3.216 1.00 96.94 94 SER A C 1
ATOM 725 O O . SER A 1 94 ? 2.646 -1.650 -2.340 1.00 96.94 94 SER A O 1
ATOM 727 N N . CYS A 1 95 ? 4.147 -2.464 -3.784 1.00 96.50 95 CYS A N 1
ATOM 728 C CA . CYS A 1 95 ? 3.938 -3.864 -3.404 1.00 96.50 95 CYS A CA 1
ATOM 729 C C . CYS A 1 95 ? 4.240 -4.108 -1.920 1.00 96.50 95 CYS A C 1
ATOM 731 O O . CYS A 1 95 ? 3.475 -4.786 -1.235 1.00 96.50 95 CYS A O 1
ATOM 733 N N . SER A 1 96 ? 5.330 -3.535 -1.404 1.00 97.56 96 SER A N 1
ATOM 734 C CA . SER A 1 96 ? 5.712 -3.687 0.004 1.00 97.56 96 SER A CA 1
ATOM 735 C C . SER A 1 96 ? 4.675 -3.060 0.935 1.00 97.56 96 SER A C 1
ATOM 737 O O . SER A 1 96 ? 4.290 -3.682 1.923 1.00 97.56 96 SER A O 1
ATOM 739 N N . LEU A 1 97 ? 4.168 -1.868 0.602 1.00 97.69 97 LEU A N 1
ATOM 740 C CA . LEU A 1 97 ? 3.110 -1.199 1.364 1.00 97.69 97 LEU A CA 1
ATOM 741 C C . LEU A 1 97 ? 1.775 -1.950 1.287 1.00 97.69 97 LEU A C 1
ATOM 743 O O . LEU A 1 97 ? 1.094 -2.085 2.305 1.00 97.69 97 LEU A O 1
ATOM 747 N N . ALA A 1 98 ? 1.425 -2.489 0.115 1.00 96.75 98 ALA A N 1
ATOM 748 C CA . ALA A 1 98 ? 0.246 -3.329 -0.060 1.00 96.75 98 ALA A CA 1
ATOM 749 C C . ALA A 1 98 ? 0.327 -4.583 0.821 1.00 96.75 98 ALA A C 1
ATOM 751 O O . ALA A 1 98 ? -0.588 -4.836 1.599 1.00 96.75 98 ALA A O 1
ATOM 752 N N . VAL A 1 99 ? 1.440 -5.325 0.781 1.00 96.69 99 V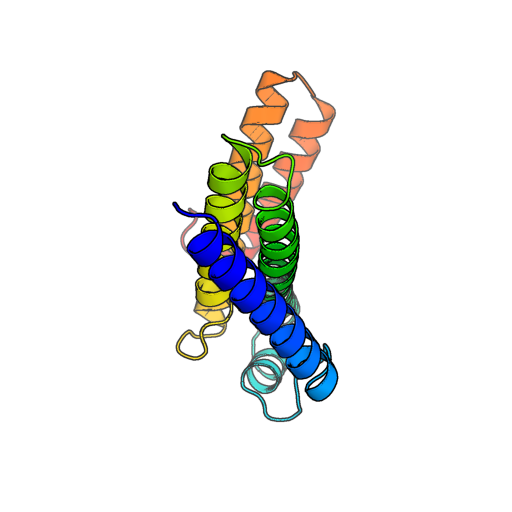AL A N 1
ATOM 753 C CA . VAL A 1 99 ? 1.655 -6.507 1.636 1.00 96.69 99 VAL A CA 1
ATOM 754 C C . VAL A 1 99 ? 1.647 -6.121 3.114 1.00 96.69 99 VAL A C 1
ATOM 756 O O . VAL A 1 99 ? 1.016 -6.792 3.927 1.00 96.69 99 VAL A O 1
ATOM 759 N N . TRP A 1 100 ? 2.290 -5.012 3.478 1.00 97.06 100 TRP A N 1
ATOM 760 C CA . TRP A 1 100 ? 2.332 -4.531 4.857 1.00 97.06 100 TRP A CA 1
ATOM 761 C C . TRP A 1 100 ? 0.943 -4.178 5.410 1.00 97.06 100 TRP A C 1
ATOM 763 O O . TRP A 1 100 ? 0.686 -4.420 6.591 1.00 97.06 100 TRP A O 1
ATOM 773 N N . LEU A 1 101 ? 0.034 -3.655 4.581 1.00 96.62 101 LEU A N 1
ATOM 774 C CA . LEU A 1 101 ? -1.332 -3.300 4.983 1.00 96.62 101 LEU A CA 1
ATOM 775 C C . LEU A 1 101 ? -2.368 -4.401 4.766 1.00 96.62 101 LEU A C 1
ATOM 777 O O . LEU A 1 101 ? -3.382 -4.371 5.455 1.00 96.62 101 LEU A O 1
ATOM 781 N N . LEU A 1 102 ? -2.159 -5.343 3.845 1.00 95.62 102 LEU A N 1
ATOM 782 C CA . LEU A 1 102 ? -3.119 -6.398 3.482 1.00 95.62 102 LEU A CA 1
ATOM 783 C C . LEU A 1 102 ? -2.706 -7.794 3.970 1.00 95.62 102 LEU A C 1
ATOM 785 O O . LEU A 1 102 ? -3.366 -8.772 3.634 1.00 95.62 102 LEU A O 1
ATOM 789 N N . ASN A 1 103 ? -1.648 -7.911 4.780 1.00 95.75 103 ASN A N 1
ATOM 790 C CA . ASN A 1 103 ? -1.279 -9.187 5.393 1.00 95.75 103 ASN A CA 1
ATOM 791 C C . ASN A 1 103 ? -2.468 -9.752 6.209 1.00 95.75 103 ASN A C 1
ATOM 793 O O . ASN A 1 103 ? -3.117 -9.026 6.968 1.00 95.75 103 ASN A O 1
ATOM 797 N N . ASN A 1 104 ? -2.760 -11.040 6.036 1.00 94.50 104 ASN A N 1
ATOM 798 C CA . ASN A 1 104 ? -3.828 -11.749 6.745 1.00 94.50 104 ASN A CA 1
ATOM 799 C C . ASN A 1 104 ? -3.420 -12.197 8.158 1.00 94.50 104 ASN A C 1
ATOM 801 O O . ASN A 1 104 ? -4.275 -12.601 8.936 1.00 94.50 104 ASN A O 1
ATOM 805 N N . GLU A 1 105 ? -2.130 -12.136 8.489 1.00 96.12 105 GLU A N 1
ATOM 806 C CA . GLU A 1 105 ? -1.576 -12.531 9.790 1.00 96.12 105 GLU A CA 1
ATOM 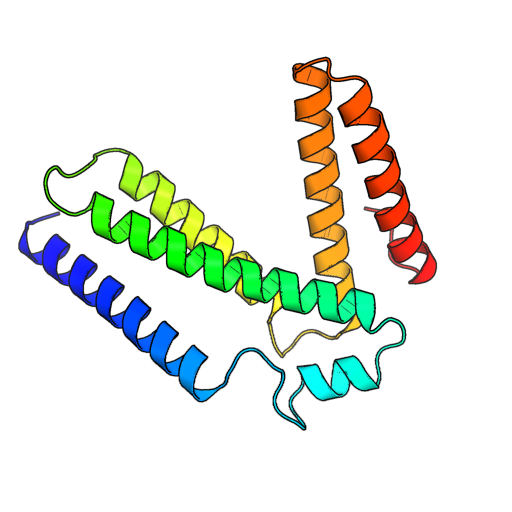807 C C . GLU A 1 105 ? -1.589 -11.393 10.819 1.00 96.12 105 GLU A C 1
ATOM 809 O O . GLU A 1 105 ? -1.310 -11.622 11.994 1.00 96.12 105 GLU A O 1
ATOM 814 N N . ILE A 1 106 ? -1.893 -10.161 10.397 1.00 96.94 106 ILE A N 1
ATOM 815 C CA . ILE A 1 106 ? -1.987 -9.011 11.303 1.00 96.94 106 ILE A CA 1
ATOM 816 C C . ILE A 1 106 ? -3.424 -8.794 11.758 1.00 96.94 106 ILE A C 1
ATOM 818 O O . ILE A 1 106 ? -4.371 -9.065 11.022 1.00 96.94 106 ILE A O 1
ATOM 822 N N . THR A 1 107 ? -3.578 -8.248 12.960 1.00 96.50 107 THR A N 1
ATOM 823 C CA . THR A 1 107 ? -4.893 -7.928 13.516 1.00 96.50 107 THR A CA 1
ATOM 824 C C . THR A 1 107 ? -5.495 -6.675 12.866 1.00 96.50 107 THR A C 1
ATOM 826 O O . THR A 1 107 ? -4.785 -5.837 12.300 1.00 96.50 107 THR A O 1
ATOM 829 N N . ALA A 1 108 ? -6.812 -6.488 13.002 1.00 96.50 108 ALA A N 1
ATOM 830 C CA . ALA A 1 108 ? -7.483 -5.242 12.618 1.00 96.50 108 ALA A CA 1
ATOM 831 C C . ALA A 1 108 ? -6.886 -4.012 13.335 1.00 96.50 108 ALA A C 1
ATOM 833 O O . ALA A 1 108 ? -6.757 -2.939 12.740 1.00 96.50 108 ALA A O 1
ATOM 834 N N . GLU A 1 109 ? -6.480 -4.182 14.597 1.00 96.00 109 GLU A N 1
ATOM 835 C CA . GLU A 1 109 ? -5.839 -3.147 15.408 1.00 96.00 109 GLU A CA 1
ATOM 836 C C . GLU A 1 109 ? -4.493 -2.722 14.805 1.00 96.00 109 GLU A C 1
ATOM 838 O O . GLU A 1 109 ? -4.276 -1.532 14.540 1.00 96.00 109 GLU A O 1
ATOM 843 N N . ASP A 1 110 ? -3.633 -3.698 14.495 1.00 96.00 110 ASP A N 1
ATOM 844 C CA . ASP A 1 110 ? -2.344 -3.475 13.835 1.00 96.00 110 ASP A CA 1
ATOM 845 C C . ASP A 1 110 ? -2.523 -2.812 12.473 1.00 96.00 110 ASP A C 1
ATOM 847 O O . ASP A 1 110 ? -1.791 -1.882 12.128 1.00 96.00 110 ASP A O 1
ATOM 851 N N . ARG A 1 111 ? -3.516 -3.253 11.696 1.00 96.81 111 ARG A N 1
ATOM 852 C CA . ARG A 1 111 ? -3.808 -2.709 10.367 1.00 96.81 111 ARG A CA 1
ATOM 853 C C . ARG A 1 111 ? -4.158 -1.225 10.438 1.00 96.81 111 ARG A C 1
ATOM 855 O O . ARG A 1 111 ? -3.607 -0.415 9.689 1.00 96.81 111 ARG A O 1
ATOM 862 N N . VAL A 1 112 ? -5.026 -0.846 11.377 1.00 96.94 112 VAL A N 1
ATOM 863 C CA . VAL A 1 112 ? -5.386 0.561 11.601 1.00 96.94 112 VAL A CA 1
ATOM 864 C C . VAL A 1 112 ? -4.194 1.357 12.120 1.00 96.94 112 VAL A C 1
ATOM 866 O O . VAL A 1 112 ? -3.958 2.464 11.637 1.00 96.94 112 VAL A O 1
ATOM 869 N N . LYS A 1 113 ? -3.399 0.794 13.034 1.00 96.00 113 LYS A N 1
ATOM 870 C CA . LYS A 1 113 ? -2.185 1.439 13.546 1.00 96.00 113 LYS A CA 1
ATOM 871 C C . LYS A 1 113 ? -1.201 1.756 12.418 1.00 96.00 113 LYS A C 1
ATOM 873 O O . LYS A 1 113 ? -0.786 2.904 12.292 1.00 96.00 113 LYS A O 1
ATOM 878 N N . ARG A 1 114 ? -0.906 0.782 11.550 1.00 96.25 114 ARG A N 1
ATOM 879 C CA . ARG A 1 114 ? -0.046 0.943 10.362 1.00 96.25 114 ARG A CA 1
ATOM 880 C C . ARG A 1 114 ? -0.572 2.022 9.414 1.00 96.25 114 ARG A C 1
ATOM 882 O O . ARG A 1 114 ? 0.189 2.885 8.980 1.00 96.25 114 ARG A O 1
ATOM 889 N N . SER A 1 115 ? -1.879 2.023 9.146 1.00 97.06 115 SER A N 1
ATOM 890 C CA . SER A 1 115 ? -2.515 3.048 8.310 1.00 97.06 115 SER A CA 1
ATOM 891 C C . SER A 1 115 ? -2.381 4.454 8.908 1.00 97.06 115 SER A C 1
ATOM 893 O O . SER A 1 115 ? -2.042 5.404 8.197 1.00 97.06 115 SER A O 1
ATOM 895 N N . LEU A 1 116 ? -2.588 4.604 10.220 1.00 96.62 116 LEU A N 1
ATOM 896 C CA . LEU A 1 116 ? -2.422 5.882 10.915 1.00 96.62 116 LEU A CA 1
ATOM 897 C C . LEU A 1 116 ? -0.962 6.351 10.903 1.00 96.62 116 LEU A C 1
ATOM 899 O O . LEU A 1 116 ? -0.734 7.518 10.587 1.00 96.62 116 LEU A O 1
ATOM 903 N N . SER A 1 117 ? 0.004 5.459 11.165 1.00 95.31 117 SER A N 1
ATOM 904 C CA . SER A 1 117 ? 1.443 5.762 11.071 1.00 95.31 117 SER A CA 1
ATOM 905 C C . SER A 1 117 ? 1.799 6.322 9.703 1.00 95.31 117 SER A C 1
ATOM 907 O O . SER A 1 117 ? 2.374 7.402 9.600 1.00 95.31 117 SER A O 1
ATOM 909 N N . PHE A 1 118 ? 1.394 5.615 8.646 1.00 95.62 118 PHE A N 1
ATOM 910 C CA . PHE A 1 118 ? 1.701 6.014 7.279 1.00 95.62 118 PHE A CA 1
ATOM 911 C C . PHE A 1 118 ? 1.099 7.379 6.938 1.00 95.62 118 PHE A C 1
ATOM 913 O O . PHE A 1 118 ? 1.752 8.240 6.350 1.00 95.62 118 PHE A O 1
ATOM 920 N N . ARG A 1 119 ? -0.164 7.607 7.315 1.00 95.56 119 ARG A N 1
ATOM 921 C CA . ARG A 1 119 ? -0.838 8.885 7.056 1.00 95.56 119 ARG A CA 1
ATOM 922 C C . ARG A 1 119 ? -0.193 10.029 7.829 1.00 95.56 119 ARG A C 1
ATOM 924 O O . ARG A 1 119 ? -0.069 11.119 7.278 1.00 95.56 119 ARG A O 1
ATOM 931 N N . PHE A 1 120 ? 0.212 9.791 9.075 1.00 95.88 120 PHE A N 1
ATOM 932 C CA . PHE A 1 120 ? 0.923 10.778 9.878 1.00 95.88 120 PHE A CA 1
ATOM 933 C C . PHE A 1 120 ? 2.259 11.156 9.234 1.00 95.88 120 PHE A C 1
ATOM 935 O O . PHE A 1 120 ? 2.516 12.340 9.019 1.00 95.88 120 PHE A O 1
ATOM 942 N N . GLU A 1 121 ? 3.063 10.168 8.835 1.00 95.31 121 GLU A N 1
ATOM 943 C CA . GLU A 1 121 ? 4.316 10.415 8.120 1.00 95.31 121 GLU A CA 1
ATOM 944 C C . GLU A 1 121 ? 4.076 11.206 6.826 1.00 95.31 121 GLU A C 1
ATOM 946 O O . GLU A 1 121 ? 4.753 12.204 6.571 1.00 95.31 121 GLU A O 1
ATOM 951 N N . GLY A 1 122 ? 3.049 10.840 6.054 1.00 94.75 122 GLY A N 1
ATOM 952 C CA . GLY A 1 122 ? 2.637 11.582 4.864 1.00 94.75 122 GLY A CA 1
ATOM 953 C C . GLY A 1 122 ? 2.331 13.057 5.155 1.00 94.75 122 GLY A C 1
ATOM 954 O O . GLY A 1 122 ? 2.789 13.932 4.419 1.00 94.75 122 GLY A O 1
ATOM 955 N N . MET A 1 123 ? 1.627 13.360 6.252 1.00 95.69 123 MET A N 1
ATOM 956 C CA . MET A 1 123 ? 1.376 14.746 6.672 1.00 95.69 123 MET A CA 1
ATOM 957 C C . MET A 1 123 ? 2.66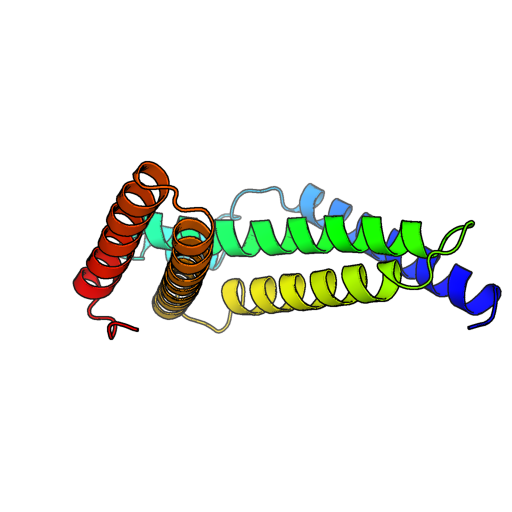4 15.476 7.063 1.00 95.69 123 MET A C 1
ATOM 959 O O . MET A 1 123 ? 2.843 16.637 6.693 1.00 95.69 123 MET A O 1
ATOM 963 N N . VAL A 1 124 ? 3.597 14.803 7.744 1.00 95.38 124 VAL A N 1
ATOM 964 C CA . VAL A 1 124 ? 4.912 15.373 8.083 1.00 95.38 124 VAL A CA 1
ATOM 965 C C . VAL A 1 124 ? 5.682 15.755 6.816 1.00 95.38 124 VAL A C 1
ATOM 967 O O . VAL A 1 124 ? 6.240 16.853 6.746 1.00 95.38 124 VAL A O 1
ATOM 970 N N . GLN A 1 125 ? 5.690 14.899 5.789 1.00 95.06 125 GLN A N 1
ATOM 971 C CA . GLN A 1 125 ? 6.359 15.221 4.524 1.00 95.06 125 GLN A CA 1
ATOM 972 C C . GLN A 1 125 ? 5.645 16.353 3.770 1.00 95.06 125 GLN A C 1
ATOM 974 O O . GLN A 1 125 ? 6.302 17.281 3.295 1.00 95.06 125 GLN A O 1
ATOM 979 N N . GLN A 1 126 ? 4.309 16.347 3.722 1.00 93.69 126 GLN A N 1
ATOM 980 C CA . GLN A 1 126 ? 3.538 17.440 3.117 1.00 93.69 126 GLN A CA 1
ATOM 981 C C . GLN A 1 126 ? 3.798 18.779 3.818 1.00 93.69 126 GLN A C 1
ATOM 983 O O . GLN A 1 126 ? 3.947 19.802 3.148 1.00 93.69 126 GLN A O 1
ATOM 988 N N . LYS A 1 127 ? 3.939 18.785 5.150 1.00 94.44 127 LYS A N 1
ATOM 989 C CA . LYS A 1 127 ? 4.268 19.989 5.924 1.00 94.44 127 LYS A CA 1
ATOM 990 C C . LYS A 1 127 ? 5.636 20.556 5.545 1.00 94.44 127 LYS A C 1
ATOM 992 O O . LYS A 1 127 ? 5.766 21.767 5.369 1.00 94.44 127 LYS A O 1
ATOM 997 N N . LYS A 1 128 ? 6.652 19.701 5.367 1.00 93.38 128 LYS A N 1
ATOM 998 C CA . LYS A 1 128 ? 7.986 20.128 4.896 1.00 93.38 128 LYS A CA 1
ATOM 999 C C . LYS A 1 128 ? 7.906 20.795 3.521 1.00 93.38 128 LYS A C 1
ATOM 1001 O O . LYS A 1 128 ? 8.488 21.862 3.331 1.00 93.38 128 LYS A O 1
ATOM 1006 N N . LEU A 1 129 ? 7.143 20.210 2.596 1.00 91.94 129 LEU A N 1
ATOM 1007 C CA . LEU A 1 129 ? 6.940 20.774 1.261 1.00 91.94 129 LEU A CA 1
ATOM 1008 C C . LEU A 1 129 ? 6.210 22.123 1.320 1.00 91.94 129 LEU A C 1
ATOM 1010 O O . LEU A 1 129 ? 6.699 23.096 0.750 1.00 91.94 129 LEU A O 1
ATOM 1014 N N . ALA A 1 130 ? 5.111 22.221 2.070 1.00 91.62 130 ALA A N 1
ATOM 1015 C CA . ALA A 1 130 ? 4.349 23.463 2.213 1.00 91.62 130 ALA A CA 1
ATOM 1016 C C . ALA A 1 130 ? 5.171 24.601 2.850 1.00 91.62 130 ALA A C 1
ATOM 1018 O O . ALA A 1 130 ? 5.055 25.758 2.436 1.00 91.62 130 ALA A O 1
ATOM 1019 N N . ASN A 1 131 ? 6.047 24.271 3.807 1.00 91.06 131 ASN A N 1
ATOM 1020 C CA . ASN A 1 131 ? 7.010 25.215 4.377 1.00 91.06 131 ASN A CA 1
ATOM 1021 C C . ASN A 1 131 ? 7.999 25.717 3.318 1.00 91.06 131 ASN A C 1
ATOM 1023 O O . ASN A 1 131 ? 8.233 26.921 3.218 1.00 91.06 131 ASN A O 1
ATOM 1027 N N . SER A 1 132 ? 8.544 24.814 2.497 1.00 91.31 132 SER A N 1
ATOM 1028 C CA . SER A 1 132 ? 9.474 25.188 1.424 1.00 91.31 132 SER A CA 1
ATOM 1029 C C . SER A 1 132 ? 8.820 26.072 0.354 1.00 91.31 132 SER A C 1
ATOM 1031 O O . SER A 1 132 ? 9.455 26.988 -0.164 1.00 91.31 132 SER A O 1
ATOM 1033 N N . SER A 1 133 ? 7.528 25.861 0.080 1.00 90.25 133 SER A N 1
ATOM 1034 C CA . SER A 1 133 ? 6.765 26.611 -0.920 1.00 90.25 133 SER A CA 1
ATOM 1035 C C . SER A 1 133 ? 6.066 27.861 -0.367 1.00 90.25 133 SER A C 1
ATOM 1037 O O . SER A 1 133 ? 5.337 28.520 -1.105 1.00 90.25 133 SER A O 1
ATOM 1039 N N . LYS A 1 134 ? 6.244 28.188 0.925 1.00 87.75 134 LYS A N 1
ATOM 1040 C CA . LYS A 1 134 ? 5.606 29.322 1.632 1.00 87.75 134 LYS A CA 1
ATOM 1041 C C . LYS A 1 134 ? 4.070 29.367 1.511 1.00 87.75 134 LYS A C 1
ATOM 1043 O O . LYS A 1 134 ? 3.468 30.441 1.564 1.00 87.75 134 LYS A O 1
ATOM 1048 N N . SER A 1 135 ? 3.418 28.211 1.374 1.00 82.94 135 SER A N 1
ATOM 1049 C CA . SER A 1 135 ? 1.956 28.129 1.242 1.00 82.94 135 SER A CA 1
ATOM 1050 C C . SER A 1 135 ? 1.277 28.143 2.615 1.00 82.94 135 SER A C 1
ATOM 1052 O O . SER A 1 135 ? 1.107 27.098 3.241 1.00 82.94 135 SER A O 1
ATOM 1054 N N . LYS A 1 136 ? 0.873 29.328 3.093 1.00 79.00 136 LYS A N 1
ATOM 1055 C CA . LYS A 1 136 ? 0.216 29.484 4.408 1.00 79.00 136 LYS A CA 1
ATOM 1056 C C . LYS A 1 136 ? -1.087 28.683 4.519 1.00 79.00 136 LYS A C 1
ATOM 1058 O O . LYS A 1 136 ? -1.250 27.925 5.467 1.00 79.00 136 LYS A O 1
ATOM 1063 N N . ASN A 1 137 ? -1.955 28.768 3.509 1.00 82.31 137 ASN A N 1
ATOM 1064 C CA . ASN A 1 137 ? -3.227 28.035 3.497 1.00 82.31 137 ASN A CA 1
ATOM 1065 C C . ASN A 1 137 ? -3.013 26.511 3.460 1.00 82.31 137 ASN A C 1
ATOM 1067 O O . ASN A 1 137 ? -3.795 25.759 4.032 1.00 82.31 137 ASN A O 1
ATOM 1071 N N . GLY A 1 138 ? -1.939 26.042 2.809 1.00 86.06 138 GLY A N 1
ATOM 1072 C CA . GLY A 1 138 ? -1.589 24.622 2.792 1.00 86.06 138 GLY A CA 1
ATOM 1073 C C . GLY A 1 138 ? -1.203 24.097 4.176 1.00 86.06 138 GLY A C 1
ATOM 1074 O O . GLY A 1 138 ? -1.608 22.998 4.546 1.00 86.06 138 GLY A O 1
ATOM 1075 N N . LEU A 1 139 ? -0.473 24.896 4.960 1.00 90.56 139 LEU A N 1
ATOM 1076 C CA . LEU A 1 139 ? -0.034 24.513 6.304 1.00 90.56 139 LEU A CA 1
ATOM 1077 C C . LEU A 1 139 ? -1.206 24.333 7.273 1.00 90.56 139 LEU A C 1
ATOM 1079 O O . LEU A 1 139 ? -1.243 23.332 7.984 1.00 90.56 139 LEU A O 1
ATOM 1083 N N . GLU A 1 140 ? -2.190 25.235 7.253 1.00 92.06 140 GLU A N 1
ATOM 1084 C CA . GLU A 1 140 ? -3.378 25.124 8.112 1.00 92.06 140 GLU A CA 1
ATOM 1085 C C . GLU A 1 140 ? -4.173 23.841 7.828 1.00 92.06 140 GLU A C 1
ATOM 1087 O O . GLU A 1 140 ? -4.557 23.118 8.750 1.00 92.06 140 GLU A O 1
ATOM 1092 N N . VAL A 1 141 ? -4.373 23.508 6.548 1.00 93.69 141 VAL A N 1
ATOM 1093 C CA . VAL A 1 141 ? -5.067 22.273 6.149 1.00 93.69 141 VAL A CA 1
ATOM 1094 C C . VAL A 1 141 ? -4.300 21.038 6.623 1.00 93.69 141 VAL A C 1
ATOM 1096 O O . VAL A 1 141 ? -4.913 20.111 7.160 1.00 93.69 141 VAL A O 1
ATOM 1099 N N . ILE A 1 142 ? -2.974 21.023 6.464 1.00 94.31 142 ILE A N 1
ATOM 1100 C CA . ILE A 1 142 ? -2.126 19.907 6.901 1.00 94.31 142 ILE A CA 1
ATOM 1101 C C . ILE A 1 142 ? -2.192 19.740 8.423 1.00 94.31 142 ILE A C 1
ATOM 1103 O O . ILE A 1 142 ? -2.351 18.616 8.902 1.00 94.31 142 ILE A O 1
ATOM 1107 N N . ASP A 1 143 ? -2.141 20.827 9.192 1.00 94.62 143 ASP A N 1
ATOM 1108 C CA . ASP A 1 143 ? -2.217 20.770 10.655 1.00 94.62 143 ASP A CA 1
ATOM 1109 C C . ASP A 1 143 ? -3.583 20.251 11.135 1.00 94.62 143 ASP A C 1
ATOM 1111 O O . ASP A 1 143 ? -3.647 19.390 12.017 1.00 94.62 143 ASP A O 1
ATOM 1115 N N . ILE A 1 144 ? -4.683 20.668 10.496 1.00 95.81 144 ILE A N 1
ATOM 1116 C CA . ILE A 1 144 ? -6.026 20.137 10.781 1.00 95.81 144 ILE A CA 1
ATOM 1117 C C . ILE A 1 144 ? -6.083 18.623 10.540 1.00 95.81 144 ILE A C 1
ATOM 1119 O O . ILE A 1 144 ? -6.623 17.882 11.366 1.00 95.81 144 ILE A O 1
ATOM 1123 N N . GLN A 1 145 ? -5.551 18.141 9.415 1.00 94.81 145 GLN A N 1
ATOM 1124 C CA . GLN A 1 145 ? -5.574 16.709 9.096 1.00 94.81 145 GLN A CA 1
ATOM 1125 C C . GLN A 1 145 ? -4.642 15.901 10.006 1.00 94.81 145 GLN A C 1
ATOM 1127 O O . GLN A 1 145 ? -5.016 14.814 10.450 1.00 94.81 145 GLN A O 1
ATOM 1132 N N . THR A 1 146 ? -3.480 16.455 10.355 1.00 95.81 146 THR A N 1
ATOM 1133 C CA . THR A 1 146 ? -2.538 15.855 11.311 1.00 95.81 146 THR A CA 1
ATOM 1134 C C . THR A 1 146 ? -3.199 15.668 12.674 1.00 95.81 146 THR A C 1
ATOM 1136 O O . THR A 1 146 ? -3.192 14.565 13.218 1.00 95.81 146 THR A O 1
ATOM 1139 N N . ASN A 1 147 ? -3.876 16.701 13.185 1.00 95.94 147 ASN A N 1
ATOM 1140 C CA . ASN A 1 147 ? -4.588 16.635 14.461 1.00 95.94 147 ASN A CA 1
ATOM 1141 C C . ASN A 1 147 ? -5.733 15.613 14.447 1.00 95.94 147 ASN A C 1
ATOM 1143 O O . ASN A 1 147 ? -5.959 14.932 15.446 1.00 95.94 147 ASN A O 1
ATOM 1147 N N . LYS A 1 148 ? -6.433 15.443 13.315 1.00 95.56 148 LYS A N 1
ATOM 1148 C CA . LYS A 1 148 ? -7.442 14.379 13.168 1.00 95.56 148 LYS A CA 1
ATOM 1149 C C . LYS A 1 148 ? -6.822 12.987 13.293 1.00 95.56 148 LYS A C 1
ATOM 1151 O O . LYS A 1 148 ? -7.408 12.134 13.951 1.00 95.56 148 LYS A O 1
ATOM 1156 N N . ILE A 1 149 ? -5.660 12.754 12.680 1.00 95.44 149 ILE A N 1
ATOM 1157 C CA . ILE A 1 149 ? -4.951 11.467 12.763 1.00 95.44 149 ILE A CA 1
ATOM 1158 C C . ILE A 1 149 ? -4.497 11.201 14.203 1.00 95.44 149 ILE A C 1
ATOM 1160 O O . ILE A 1 149 ? -4.771 10.122 14.725 1.00 95.44 149 ILE A O 1
ATOM 1164 N N . ILE A 1 150 ? -3.882 12.192 14.861 1.00 95.50 150 ILE A N 1
ATOM 1165 C CA . ILE A 1 150 ? -3.433 12.087 16.260 1.00 95.50 150 ILE A CA 1
ATOM 1166 C C . ILE A 1 150 ? -4.611 11.781 17.184 1.00 95.50 150 ILE A C 1
ATOM 1168 O O . ILE A 1 150 ? -4.522 10.866 17.997 1.00 95.50 150 ILE A O 1
ATOM 1172 N N . LYS A 1 151 ? -5.733 12.491 17.029 1.00 95.38 151 LYS A N 1
ATOM 1173 C CA . LYS A 1 151 ? -6.926 12.258 17.846 1.00 95.38 151 LYS A CA 1
ATOM 1174 C C . LYS A 1 151 ? -7.452 10.830 17.693 1.00 95.38 151 LYS A C 1
ATOM 1176 O O . LYS A 1 151 ? -7.761 10.190 18.687 1.00 95.38 151 LYS A O 1
ATOM 1181 N N . ILE A 1 152 ? -7.507 10.305 16.465 1.00 94.38 152 ILE A N 1
ATOM 1182 C CA . ILE A 1 152 ? -7.926 8.913 16.236 1.00 94.38 152 ILE A CA 1
ATOM 1183 C C . ILE A 1 152 ? -6.957 7.936 16.915 1.00 94.38 152 ILE A C 1
ATOM 1185 O O . ILE A 1 152 ? -7.411 6.973 17.522 1.00 94.38 152 ILE A O 1
ATOM 1189 N N . ALA A 1 153 ? -5.646 8.178 16.835 1.00 94.00 153 ALA A N 1
ATOM 1190 C CA . ALA A 1 153 ? -4.652 7.337 17.499 1.00 94.00 153 ALA A CA 1
ATOM 1191 C C . ALA A 1 153 ? -4.802 7.370 19.034 1.00 94.00 153 ALA A C 1
ATOM 1193 O O . ALA A 1 153 ? -4.780 6.320 19.671 1.00 94.00 153 ALA A O 1
ATOM 1194 N N . GLN A 1 154 ? -5.033 8.551 19.615 1.00 94.06 154 GLN A N 1
ATOM 1195 C CA . GLN A 1 154 ? -5.271 8.735 21.051 1.00 94.06 154 GLN A CA 1
ATOM 1196 C C . GLN A 1 154 ? -6.555 8.046 21.525 1.00 94.06 154 GLN A C 1
ATOM 1198 O O . GLN A 1 154 ? -6.521 7.345 22.532 1.00 94.06 154 GLN A O 1
ATOM 1203 N N . ASP A 1 155 ? -7.660 8.179 20.780 1.00 92.88 155 ASP A N 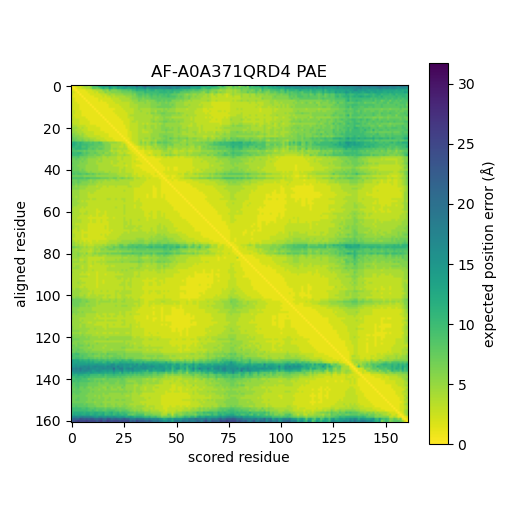1
ATOM 1204 C CA . ASP A 1 155 ? -8.929 7.489 21.070 1.00 92.88 155 ASP A CA 1
ATOM 1205 C C . ASP 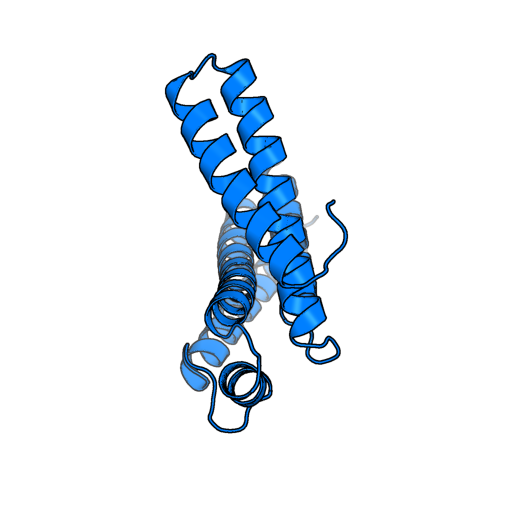A 1 155 ? -8.749 5.959 21.128 1.00 92.88 155 ASP A C 1
ATOM 1207 O O . ASP A 1 155 ? -9.516 5.261 21.786 1.00 92.88 155 ASP A O 1
ATOM 1211 N N . MET A 1 156 ? -7.751 5.435 20.411 1.00 90.44 156 MET A N 1
ATOM 1212 C CA . MET A 1 156 ? -7.418 4.012 20.335 1.00 90.44 156 MET A CA 1
ATOM 1213 C C . MET A 1 156 ? -6.271 3.612 21.272 1.00 90.44 156 MET A C 1
ATOM 1215 O O . MET A 1 156 ? -5.808 2.479 21.220 1.00 90.44 156 MET A O 1
ATOM 1219 N N . SER A 1 157 ? -5.811 4.522 22.139 1.00 91.62 157 SER A N 1
ATOM 1220 C CA . SER A 1 157 ? -4.682 4.302 23.057 1.00 91.62 157 SER A CA 1
ATOM 1221 C C . SER A 1 157 ? -3.378 3.893 22.358 1.00 91.62 157 SER A C 1
ATOM 1223 O O . SER A 1 157 ? -2.523 3.229 22.944 1.00 91.62 157 SER A O 1
ATOM 1225 N N . TYR A 1 158 ? -3.197 4.296 21.099 1.00 89.31 158 TYR A N 1
ATOM 1226 C CA . TYR A 1 158 ? -1.951 4.063 20.382 1.00 89.31 158 TYR A CA 1
ATOM 1227 C C . TYR A 1 158 ? -0.890 5.081 20.811 1.00 89.31 158 TYR A C 1
ATOM 1229 O O . TYR A 1 158 ? -1.216 6.254 21.019 1.00 89.31 158 TYR A O 1
ATOM 1237 N N . PRO A 1 159 ? 0.390 4.672 20.912 1.00 80.06 159 PRO A N 1
ATOM 1238 C CA . PRO A 1 159 ? 1.468 5.615 21.162 1.00 80.06 159 PRO A CA 1
ATOM 1239 C C . PRO A 1 159 ? 1.503 6.652 20.037 1.00 80.06 159 PRO A C 1
ATOM 1241 O O . PRO A 1 159 ? 1.411 6.308 18.855 1.00 80.06 159 PRO A O 1
ATOM 1244 N N . ILE A 1 160 ? 1.608 7.921 20.423 1.00 68.12 160 ILE A N 1
ATOM 1245 C CA . ILE A 1 160 ? 1.791 9.027 19.484 1.00 68.12 160 ILE A CA 1
ATOM 1246 C C . I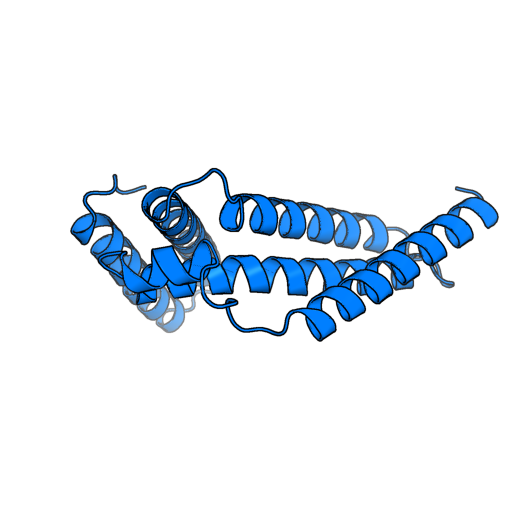LE A 1 160 ? 3.191 8.865 18.875 1.00 68.12 160 ILE A C 1
ATOM 1248 O O . ILE A 1 160 ? 4.147 8.636 19.615 1.00 68.12 160 ILE A O 1
ATOM 1252 N N . PHE A 1 161 ? 3.248 8.894 17.540 1.00 62.84 161 PHE A N 1
ATOM 1253 C CA . PHE A 1 161 ? 4.435 8.630 16.718 1.00 62.84 161 PHE A CA 1
ATOM 1254 C C . PHE A 1 161 ? 5.610 9.560 17.021 1.00 62.84 161 PHE A C 1
ATOM 1256 O O . PHE A 1 161 ? 5.361 10.766 17.254 1.00 62.84 161 PHE A O 1
#

Mean predicted aligned error: 4.62 Å

Solvent-accessible surface area (backbone atoms only — not comparable to full-atom values): 8730 Å² total; per-residue (Å²): 133,57,73,68,58,50,52,52,52,40,52,52,49,52,52,52,52,53,54,49,52,51,52,44,68,75,59,53,93,58,75,52,89,85,34,71,68,37,51,44,49,75,68,43,96,53,37,67,54,42,49,49,21,51,51,51,17,51,50,21,50,51,50,18,51,54,28,46,57,49,28,48,54,28,70,36,89,81,64,43,88,60,55,39,60,56,24,50,50,51,22,54,52,22,47,49,50,16,49,72,43,60,47,85,88,57,51,68,66,55,34,32,50,53,41,48,52,53,52,48,52,50,40,54,54,50,45,55,51,27,61,75,67,68,37,65,72,55,44,56,55,43,50,55,53,44,52,53,50,51,48,56,35,53,79,67,72,45,84,82,128

Foldseek 3Di:
DDPVVLVVLLVVLVVVLVVVVVVCVVCDPDDDPPDPLNVCLVPPPCNVLLVLLLVLLVVLVVQLSVLSVQLSVCSDPVNDDCSNVVSVVSNVVSVVSSCCLVPPPDHSLSNSVSSLVVVLVVLVVQCVVCVVVVPPVSNVVSVVVNVVSQVVCVVSVHDDD

Secondary structure (DSSP, 8-state):
--HHHHHHHHHHHHHHHHHHHHHHHHH-SSPPTTSHHHHHHHHSS-HHHHHHHHHHHHHHHHHHHHHHHHHHHHTSSSPPSSHHHHHHHHHHHHHHHHHHHH-TTS-HHHHHHHHHHHHHHHHHHHHHHHHHTT-HHHHHHHHHHHHHHHHHHHHTTPPP-

Radius of gyration: 19.31 Å; Cα contacts (8 Å, |Δi|>4): 118; chains: 1; bounding box: 40×44×51 Å

Sequence (161 aa):
MNKRDTENIVSAIENLIDKSGELINIHGVNSKPGSISSKELETFQRPLSLKTAYSQGHTFVEVACDQLMAFSRTLKEPIQTVAPFTCSRSVLESCSLAVWLLNNEITAEDRVKRSLSFRFEGMVQQKKLANSSKSKNGLEVIDIQTNKIIKIAQDMSYPIF

pLDDT: mean 92.47, std 5.11, range [62.84, 97.69]

Nearest PDB structures (foldseek):
  4m70-assembly4_H  TM=3.840E-01  e=7.418E+00  Solanum tuberosum
  6yvv-assembly1_B  TM=1.806E-01  e=9.037E+00  Saccharomyces cerevisiae S288C